Protein AF-A0AAD0YA57-F1 (afdb_monomer_lite)

Sequence (65 aa):
MTQKDQLKVMRAGFTIIRADEHNLQLKFKDRNNLHWKILRSGFSSKSALQREKKEFLKMNLFIED

pLDDT: mean 93.37, std 2.87, range [77.88, 96.56]

Secondary structure (DSSP, 8-state):
--HHHHHHHHHTTPEEEEEETTTTEEEEE-SS--S-EEEEE--SSHHHHHHHHHHHHTSTTEEE-

Organism: NCBI:txid1493872

Foldseek 3Di:
DDLVVVQVLQVVFAKEWDQDQVQRFIWIAHVVRSDTDTPDHDQPHPVSSVVVLVVQVVDPRYDYD

Radius of gyration: 11.57 Å; chains: 1; bounding box: 25×18×32 Å

Structure (mmCIF, N/CA/C/O backbone):
data_AF-A0AAD0YA57-F1
#
_entry.id   AF-A0AAD0YA57-F1
#
loop_
_atom_site.group_PDB
_atom_site.id
_atom_site.type_symbol
_atom_site.label_atom_id
_atom_site.label_alt_id
_atom_site.label_comp_id
_atom_site.label_asym_id
_atom_site.label_entity_id
_atom_site.label_seq_id
_atom_site.pdbx_PDB_ins_code
_atom_site.Cartn_x
_atom_site.Cartn_y
_atom_site.Cartn_z
_atom_site.occupancy
_atom_site.B_iso_or_equiv
_atom_site.auth_seq_id
_atom_site.auth_comp_id
_atom_site.auth_asym_id
_atom_site.auth_atom_id
_atom_site.pdbx_PDB_model_num
ATOM 1 N N . MET A 1 1 ? 4.032 5.675 7.520 1.00 77.88 1 MET A N 1
ATOM 2 C CA . MET A 1 1 ? 3.180 5.468 8.730 1.00 77.88 1 MET A CA 1
ATOM 3 C C . MET A 1 1 ? 3.749 4.414 9.684 1.00 77.88 1 MET A C 1
ATOM 5 O O . MET A 1 1 ? 4.478 3.541 9.229 1.00 77.88 1 MET A O 1
ATOM 9 N N . THR A 1 2 ? 3.352 4.401 10.969 1.00 89.06 2 THR A N 1
ATOM 10 C CA . THR A 1 2 ? 3.567 3.225 11.846 1.00 89.06 2 THR A CA 1
ATOM 11 C C . THR A 1 2 ? 2.510 2.138 11.596 1.00 89.06 2 THR A C 1
ATOM 13 O O . THR A 1 2 ? 1.434 2.420 11.068 1.00 89.06 2 THR A O 1
ATOM 16 N N . GLN A 1 3 ? 2.750 0.893 12.029 1.00 87.19 3 GLN A N 1
ATOM 17 C CA . GLN A 1 3 ? 1.765 -0.197 11.900 1.00 87.19 3 GLN A CA 1
ATOM 18 C C . GLN A 1 3 ? 0.432 0.114 12.608 1.00 87.19 3 GLN A C 1
ATOM 20 O O . GLN A 1 3 ? -0.633 -0.261 12.117 1.00 87.19 3 GLN A O 1
ATOM 25 N N . LYS A 1 4 ? 0.473 0.821 13.746 1.00 90.31 4 LYS A N 1
ATOM 26 C CA . LYS A 1 4 ? -0.736 1.227 14.479 1.00 90.31 4 LYS A CA 1
ATOM 27 C C . LYS A 1 4 ? -1.566 2.233 13.683 1.00 90.31 4 LYS A C 1
ATOM 29 O O . LYS A 1 4 ? -2.791 2.147 13.707 1.00 90.31 4 LYS A O 1
ATOM 34 N N . ASP A 1 5 ? -0.918 3.145 12.964 1.00 91.44 5 ASP A N 1
ATOM 35 C CA . ASP A 1 5 ? -1.613 4.134 12.134 1.00 91.44 5 ASP A CA 1
ATOM 36 C C . ASP A 1 5 ? -2.239 3.475 10.909 1.00 91.44 5 ASP A C 1
ATOM 38 O O . ASP A 1 5 ? -3.415 3.699 10.635 1.00 91.44 5 ASP A O 1
ATOM 42 N N . GLN A 1 6 ? -1.515 2.557 10.260 1.00 92.00 6 GLN A N 1
ATOM 43 C CA . GLN A 1 6 ? -2.053 1.769 9.148 1.00 92.00 6 GLN A CA 1
ATOM 44 C C . GLN A 1 6 ? -3.340 1.037 9.548 1.00 92.00 6 GLN A C 1
ATOM 46 O O . GLN A 1 6 ? -4.325 1.061 8.817 1.00 92.00 6 GLN A O 1
ATOM 51 N N . LEU A 1 7 ? -3.371 0.426 10.739 1.00 92.50 7 LEU A N 1
ATOM 52 C CA . LEU A 1 7 ? -4.565 -0.253 11.249 1.00 92.50 7 LEU A CA 1
ATOM 53 C C . LEU A 1 7 ? -5.751 0.694 11.452 1.00 92.50 7 LEU A C 1
ATOM 55 O O . LEU A 1 7 ? -6.879 0.317 11.144 1.00 92.50 7 LEU A O 1
ATOM 59 N N . LYS A 1 8 ? -5.521 1.910 11.962 1.00 93.25 8 LYS A N 1
ATOM 60 C CA . LYS A 1 8 ? -6.586 2.916 12.116 1.00 93.25 8 LYS A CA 1
ATOM 61 C C . LYS A 1 8 ? -7.151 3.319 10.758 1.00 93.25 8 LYS A C 1
ATOM 63 O O . LYS A 1 8 ? -8.366 3.336 10.588 1.00 93.25 8 LYS A O 1
ATOM 68 N N . VAL A 1 9 ? -6.271 3.582 9.796 1.00 92.94 9 VAL A N 1
ATOM 69 C CA . VAL A 1 9 ? -6.651 4.014 8.450 1.00 92.94 9 VAL A CA 1
ATOM 70 C C . VAL A 1 9 ? -7.427 2.917 7.710 1.00 92.94 9 VAL A C 1
ATOM 72 O O . VAL A 1 9 ? -8.509 3.177 7.187 1.00 92.94 9 VAL A O 1
ATOM 75 N N . MET A 1 10 ? -6.965 1.666 7.776 1.00 94.25 10 MET A N 1
ATOM 76 C CA . MET A 1 10 ? -7.691 0.522 7.208 1.00 94.25 10 MET A CA 1
ATOM 77 C C . MET A 1 10 ? -9.054 0.299 7.876 1.00 94.25 10 MET A C 1
ATOM 79 O O . MET A 1 10 ? -10.038 0.001 7.201 1.00 94.25 10 MET A O 1
ATOM 83 N N . ARG A 1 11 ? -9.156 0.479 9.201 1.00 92.06 11 ARG A N 1
ATOM 84 C CA . ARG A 1 11 ? -10.440 0.396 9.923 1.00 92.06 11 ARG A CA 1
ATOM 85 C C . ARG A 1 11 ? -11.415 1.506 9.535 1.00 92.06 11 ARG A C 1
ATOM 87 O O . ARG A 1 11 ? -12.616 1.258 9.547 1.00 92.06 11 ARG A O 1
ATOM 94 N N . ALA A 1 12 ? -10.910 2.681 9.165 1.00 93.62 12 ALA A N 1
ATO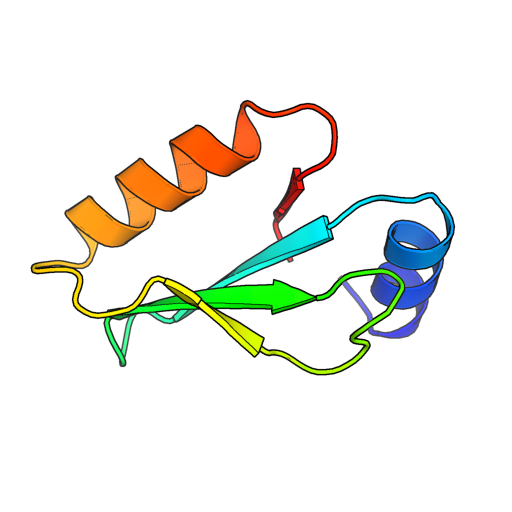M 95 C CA . ALA A 1 12 ? -11.710 3.782 8.634 1.00 93.62 12 ALA A CA 1
ATOM 96 C C . ALA A 1 12 ? -12.178 3.552 7.180 1.00 93.62 12 ALA A C 1
ATOM 98 O O . ALA A 1 12 ? -12.946 4.353 6.661 1.00 93.62 12 ALA A O 1
ATOM 99 N N . GLY A 1 13 ? -11.760 2.452 6.538 1.00 92.44 13 GLY A N 1
ATOM 100 C CA . GLY A 1 13 ? -12.204 2.063 5.196 1.00 92.44 13 GLY A CA 1
ATOM 101 C C . GLY A 1 13 ? -11.252 2.459 4.068 1.00 92.44 13 GLY A C 1
ATOM 102 O O . GLY A 1 13 ? -11.572 2.233 2.904 1.00 92.44 13 GLY A O 1
ATOM 103 N N . PHE A 1 14 ? -10.082 3.012 4.389 1.00 95.12 14 PHE A N 1
ATOM 104 C CA . PHE A 1 14 ? -9.077 3.349 3.386 1.00 95.12 14 PHE A CA 1
ATOM 105 C C . PHE A 1 14 ? -8.214 2.139 3.016 1.00 95.12 14 PHE A C 1
ATOM 107 O O . PHE A 1 14 ? -7.899 1.279 3.841 1.00 95.12 14 PHE A O 1
ATOM 114 N N . THR A 1 15 ? -7.781 2.124 1.764 1.00 95.94 15 THR A N 1
ATOM 115 C CA . THR A 1 15 ? -6.805 1.190 1.214 1.00 95.94 15 THR A CA 1
ATOM 116 C C . THR A 1 15 ? -5.449 1.875 1.151 1.00 95.94 15 THR A C 1
ATOM 118 O O . THR A 1 15 ? -5.305 2.959 0.591 1.00 95.94 15 THR A O 1
ATOM 121 N N . ILE A 1 16 ? -4.437 1.239 1.724 1.00 96.31 16 ILE A N 1
ATOM 122 C CA . ILE A 1 16 ? -3.064 1.737 1.722 1.00 96.31 16 ILE A CA 1
ATOM 123 C C . ILE A 1 16 ? -2.335 1.095 0.556 1.00 96.31 16 ILE A C 1
ATOM 125 O O . ILE A 1 16 ? -2.352 -0.128 0.435 1.00 96.31 16 ILE A O 1
ATOM 129 N N . ILE A 1 17 ? -1.674 1.889 -0.279 1.00 96.31 17 ILE A N 1
ATOM 130 C CA . ILE A 1 17 ? -0.893 1.402 -1.416 1.00 96.31 17 ILE A CA 1
ATOM 131 C C . ILE A 1 17 ? 0.582 1.764 -1.292 1.00 96.31 17 ILE A C 1
ATOM 133 O O . ILE A 1 17 ? 0.959 2.824 -0.798 1.00 96.31 17 ILE A O 1
ATOM 137 N N . ARG A 1 18 ? 1.433 0.870 -1.794 1.00 95.12 18 ARG A N 1
ATOM 138 C CA . ARG A 1 18 ? 2.888 1.011 -1.800 1.00 95.12 18 ARG A CA 1
ATOM 139 C C . ARG A 1 18 ? 3.446 0.546 -3.139 1.00 95.12 18 ARG A C 1
ATOM 141 O O . ARG A 1 18 ? 3.128 -0.547 -3.601 1.00 95.12 18 ARG A O 1
ATOM 148 N N . ALA A 1 19 ? 4.316 1.351 -3.739 1.00 95.88 19 ALA A N 1
ATOM 149 C CA . ALA A 1 19 ? 5.094 0.941 -4.903 1.00 95.88 19 ALA A CA 1
ATOM 150 C C . ALA A 1 19 ? 6.342 0.162 -4.460 1.00 95.88 19 ALA A C 1
ATOM 152 O O . ALA A 1 19 ? 7.126 0.644 -3.647 1.00 95.88 19 ALA A O 1
ATOM 153 N N . ASP A 1 20 ? 6.524 -1.035 -5.006 1.00 94.69 20 ASP A N 1
ATOM 154 C CA . ASP A 1 20 ? 7.758 -1.809 -4.928 1.00 94.69 20 ASP A CA 1
ATOM 155 C C . ASP A 1 20 ? 8.520 -1.627 -6.243 1.00 94.69 20 ASP A C 1
ATOM 157 O O . ASP A 1 20 ? 8.228 -2.271 -7.252 1.00 94.69 20 ASP A O 1
ATOM 161 N N . GLU A 1 21 ? 9.475 -0.699 -6.245 1.00 92.69 21 GLU A N 1
ATOM 162 C CA . GLU A 1 21 ? 10.245 -0.363 -7.443 1.00 92.69 21 GLU A CA 1
ATOM 163 C C . GLU A 1 21 ? 11.268 -1.426 -7.840 1.00 92.69 21 GLU A C 1
ATOM 165 O O . GLU A 1 21 ? 11.709 -1.430 -8.987 1.00 92.69 21 GLU A O 1
ATOM 170 N N . HIS A 1 22 ? 11.665 -2.298 -6.909 1.00 91.06 22 HIS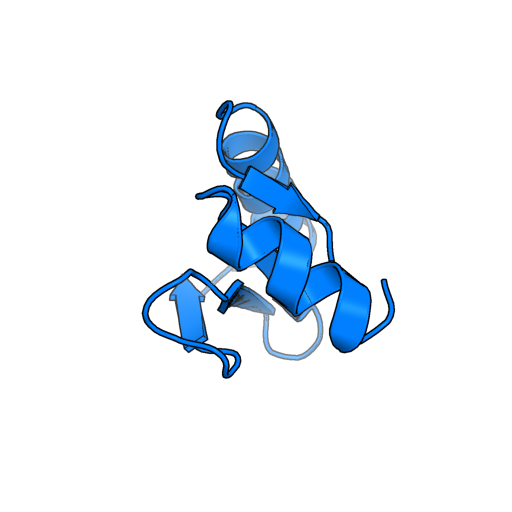 A N 1
ATOM 171 C CA . HIS A 1 22 ? 12.630 -3.359 -7.187 1.00 91.06 22 HIS A CA 1
ATOM 172 C C . HIS A 1 22 ? 11.975 -4.476 -7.990 1.00 91.06 22 HIS A C 1
ATOM 174 O O . HIS A 1 22 ? 12.533 -4.933 -8.982 1.00 91.06 22 HIS A O 1
ATOM 180 N N . ASN A 1 23 ? 10.766 -4.868 -7.588 1.00 92.88 23 ASN A N 1
ATOM 181 C CA . ASN A 1 23 ? 10.003 -5.910 -8.271 1.00 92.88 23 ASN A CA 1
ATOM 182 C C . ASN A 1 23 ? 9.055 -5.357 -9.340 1.00 92.88 23 ASN A C 1
ATOM 184 O O . ASN A 1 23 ? 8.372 -6.139 -9.998 1.00 92.88 23 ASN A O 1
ATOM 188 N N . LEU A 1 24 ? 8.984 -4.028 -9.492 1.00 94.62 24 LEU A N 1
ATOM 189 C CA . LEU A 1 24 ? 8.021 -3.340 -10.351 1.00 94.62 24 LEU A CA 1
ATOM 190 C C . LEU A 1 24 ? 6.599 -3.857 -10.078 1.00 94.62 24 LEU A C 1
ATOM 192 O O . LEU A 1 24 ? 5.937 -4.430 -10.944 1.00 94.62 24 LEU A O 1
ATOM 196 N N . GLN A 1 25 ? 6.153 -3.692 -8.831 1.00 96.44 25 GLN A N 1
ATOM 197 C CA . GLN A 1 25 ? 4.842 -4.127 -8.346 1.00 96.44 25 GLN A CA 1
ATOM 198 C C . GLN A 1 25 ? 4.159 -3.013 -7.559 1.00 96.44 25 GLN A C 1
ATOM 200 O O . GLN A 1 25 ? 4.795 -2.280 -6.805 1.00 96.44 25 GLN A O 1
ATOM 205 N N . LEU A 1 26 ? 2.839 -2.931 -7.678 1.00 96.12 26 LEU A N 1
A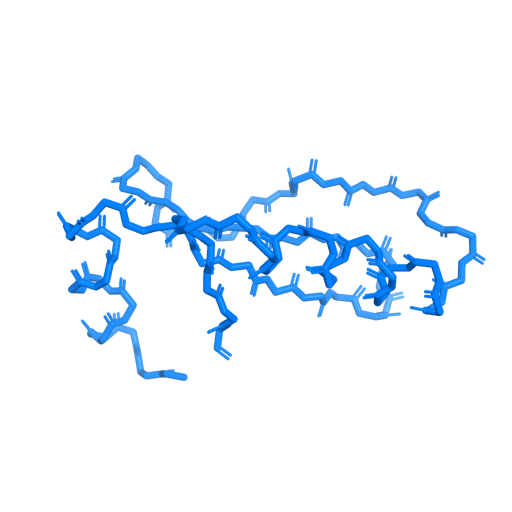TOM 206 C CA . LEU A 1 26 ? 2.005 -2.118 -6.808 1.00 96.12 26 LEU A CA 1
ATOM 207 C C . LEU A 1 26 ? 1.386 -3.042 -5.764 1.00 96.12 26 LEU A C 1
ATOM 209 O O . LEU A 1 26 ? 0.728 -4.025 -6.109 1.00 96.12 26 LEU A O 1
ATOM 213 N N . LYS A 1 27 ? 1.627 -2.749 -4.491 1.00 96.56 27 LYS A N 1
ATOM 214 C CA . LYS A 1 27 ? 1.140 -3.520 -3.348 1.00 96.56 27 LYS A CA 1
ATOM 215 C C . LYS A 1 27 ? 0.082 -2.730 -2.594 1.00 96.56 27 LYS A C 1
ATOM 217 O O . LYS A 1 27 ? 0.099 -1.502 -2.621 1.00 96.56 27 LYS A O 1
ATOM 222 N N . PHE A 1 28 ? -0.805 -3.431 -1.900 1.00 95.81 28 PHE A N 1
ATOM 223 C CA . PHE A 1 28 ? -1.848 -2.816 -1.089 1.00 95.81 28 PHE A CA 1
ATOM 224 C C . PHE A 1 28 ? -2.073 -3.533 0.246 1.00 95.81 28 PHE A C 1
ATOM 226 O O . PHE A 1 28 ? -1.677 -4.691 0.419 1.00 95.81 28 PHE A O 1
ATOM 233 N N . LYS A 1 29 ? -2.719 -2.820 1.168 1.00 95.38 29 LYS A N 1
ATOM 234 C CA . LYS A 1 29 ? -3.357 -3.322 2.385 1.00 95.38 29 LYS A CA 1
ATOM 235 C C . LYS A 1 29 ? -4.731 -2.681 2.527 1.00 95.38 29 LYS A C 1
ATOM 237 O O . LYS A 1 29 ? -4.887 -1.495 2.247 1.00 95.38 29 LYS A O 1
ATOM 242 N N . ASP A 1 30 ? -5.703 -3.441 2.999 1.00 94.00 30 ASP A N 1
ATOM 243 C CA . ASP A 1 30 ? -7.066 -2.966 3.228 1.00 94.00 30 ASP A CA 1
ATOM 244 C C . ASP A 1 30 ? -7.624 -3.535 4.543 1.00 94.00 30 ASP A C 1
ATOM 246 O O . ASP A 1 30 ? -6.935 -4.228 5.297 1.00 94.00 30 ASP A O 1
ATOM 250 N N . ARG A 1 31 ? -8.897 -3.249 4.834 1.00 93.06 31 ARG A N 1
ATOM 251 C CA . ARG A 1 31 ? -9.581 -3.750 6.036 1.00 93.06 31 ARG A CA 1
ATOM 252 C C . ARG A 1 31 ? -9.569 -5.282 6.153 1.00 93.06 31 ARG A C 1
ATOM 254 O O . ARG A 1 31 ? -9.589 -5.794 7.271 1.00 93.06 31 ARG A O 1
ATOM 261 N N . ASN A 1 32 ? -9.558 -5.994 5.030 1.00 91.19 32 ASN A N 1
ATOM 262 C CA . ASN A 1 32 ? -9.656 -7.451 4.974 1.00 91.19 32 ASN A CA 1
ATOM 263 C C . ASN A 1 32 ? -8.269 -8.118 4.945 1.00 91.19 32 ASN A C 1
ATOM 265 O O . ASN A 1 32 ? -8.112 -9.260 5.369 1.00 91.19 32 ASN A O 1
ATOM 269 N N . ASN A 1 33 ? -7.251 -7.398 4.476 1.00 89.81 33 ASN A N 1
ATOM 270 C CA . ASN A 1 33 ? -5.896 -7.861 4.233 1.00 89.81 33 ASN A CA 1
ATOM 271 C C . ASN A 1 33 ? -4.899 -6.944 4.944 1.00 89.81 33 ASN A C 1
ATOM 273 O O . ASN A 1 33 ? -4.390 -5.972 4.387 1.00 89.81 33 ASN A O 1
ATOM 277 N N . LEU A 1 34 ? -4.555 -7.314 6.179 1.00 89.56 34 LEU A N 1
ATOM 278 C CA . LEU A 1 34 ? -3.586 -6.574 6.998 1.00 89.56 34 LEU A CA 1
ATOM 279 C C . LEU A 1 34 ? -2.128 -6.747 6.524 1.00 89.56 34 LEU A C 1
ATOM 281 O O . LEU A 1 34 ? -1.224 -6.031 6.969 1.00 89.56 34 LEU A O 1
ATOM 285 N N . HIS A 1 35 ? -1.892 -7.700 5.621 1.00 92.12 35 HIS A N 1
ATOM 286 C CA . HIS A 1 35 ? -0.596 -7.982 5.010 1.00 92.12 35 HIS A CA 1
ATOM 287 C C . HIS A 1 35 ? -0.527 -7.416 3.595 1.00 92.12 35 HIS A C 1
ATOM 289 O O . HIS A 1 35 ? -1.535 -7.350 2.899 1.00 92.12 35 HIS A O 1
ATOM 295 N N . TRP A 1 36 ? 0.683 -7.060 3.158 1.00 94.44 36 TRP A N 1
ATOM 296 C CA . TRP A 1 36 ? 0.908 -6.584 1.797 1.00 94.44 36 TRP A CA 1
ATOM 297 C C . TRP A 1 36 ? 0.510 -7.650 0.776 1.00 94.44 36 TRP A C 1
ATOM 299 O O . TRP A 1 36 ? 1.068 -8.749 0.763 1.00 94.44 36 TRP A O 1
ATOM 309 N N . LYS A 1 37 ? -0.427 -7.299 -0.100 1.00 95.31 37 LYS A N 1
ATOM 310 C CA . LYS A 1 37 ? -0.833 -8.097 -1.258 1.00 95.31 37 LYS A CA 1
ATOM 311 C C . LYS A 1 37 ? -0.466 -7.367 -2.541 1.00 95.31 37 LYS A C 1
ATOM 313 O O . LYS A 1 37 ? -0.314 -6.150 -2.541 1.00 95.31 37 LYS A O 1
ATOM 318 N N . ILE A 1 38 ? -0.290 -8.111 -3.628 1.00 95.81 38 ILE A N 1
ATOM 319 C CA . ILE A 1 38 ? -0.020 -7.531 -4.946 1.00 95.81 38 ILE A CA 1
ATOM 320 C C . ILE A 1 38 ? -1.353 -7.048 -5.51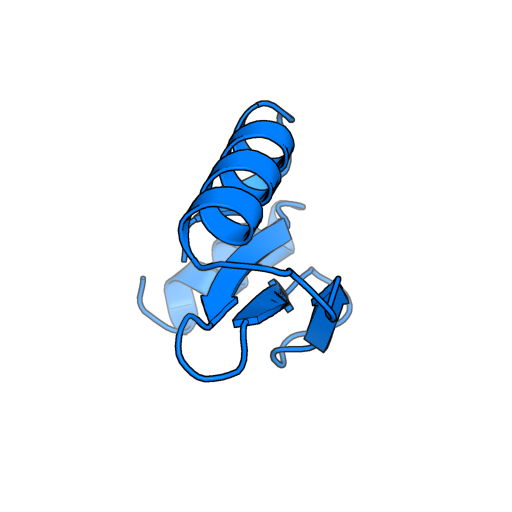7 1.00 95.81 38 ILE A C 1
ATOM 322 O O . ILE A 1 38 ? -2.278 -7.839 -5.666 1.00 95.81 38 ILE A O 1
ATOM 326 N N . LEU A 1 39 ? -1.439 -5.753 -5.812 1.00 93.69 39 LEU A N 1
ATOM 327 C CA . LEU A 1 39 ? -2.562 -5.151 -6.527 1.00 93.69 39 LEU A CA 1
ATOM 328 C C . LEU A 1 39 ? -2.372 -5.316 -8.035 1.00 93.69 39 LEU A C 1
ATOM 330 O O . LEU A 1 39 ? -3.284 -5.712 -8.752 1.00 93.69 39 LEU A O 1
ATOM 334 N N . ARG A 1 40 ? -1.161 -5.007 -8.511 1.00 93.56 40 ARG A N 1
ATOM 335 C CA . ARG A 1 40 ? -0.784 -5.097 -9.922 1.00 93.56 40 ARG A CA 1
ATOM 336 C C . ARG A 1 40 ? 0.710 -5.371 -10.053 1.00 93.56 40 ARG A C 1
ATOM 338 O O . ARG A 1 40 ? 1.512 -4.893 -9.251 1.00 93.56 40 ARG A O 1
ATOM 345 N N . SER A 1 41 ? 1.084 -6.132 -11.069 1.00 93.50 41 SER A N 1
ATOM 346 C CA . SER A 1 41 ? 2.468 -6.493 -11.387 1.00 93.50 41 SER A CA 1
ATOM 347 C C . SER A 1 41 ? 2.701 -6.426 -12.894 1.00 93.50 41 SER A C 1
ATOM 349 O O . SER A 1 41 ? 1.752 -6.263 -13.659 1.00 93.50 41 SER A O 1
ATOM 351 N N . GLY A 1 42 ? 3.956 -6.579 -13.323 1.00 92.44 42 GLY A N 1
ATOM 352 C CA . GLY A 1 42 ? 4.308 -6.587 -14.746 1.00 92.44 42 GLY A CA 1
ATOM 353 C C . GLY A 1 42 ? 4.445 -5.188 -15.345 1.00 92.44 42 GLY A C 1
ATOM 354 O O . GLY A 1 42 ? 4.236 -5.003 -16.541 1.00 92.44 42 GLY A O 1
ATOM 355 N N . PHE A 1 43 ? 4.777 -4.187 -14.526 1.00 94.25 43 PHE A N 1
ATOM 356 C CA . PHE A 1 43 ? 5.080 -2.858 -15.045 1.00 94.25 43 PHE A CA 1
ATOM 357 C C . PHE A 1 43 ? 6.380 -2.897 -15.854 1.00 94.25 43 PHE A C 1
ATOM 359 O O . PHE A 1 43 ? 7.365 -3.496 -15.433 1.00 94.25 43 PHE A O 1
ATOM 366 N N . SER A 1 44 ? 6.394 -2.215 -16.998 1.00 91.81 44 SER A N 1
ATOM 367 C CA . SER A 1 44 ? 7.566 -2.140 -17.880 1.00 91.81 44 SER A CA 1
ATOM 368 C C . SER A 1 44 ? 8.696 -1.271 -17.323 1.00 91.81 44 SER A C 1
ATOM 370 O O . SER A 1 44 ? 9.840 -1.386 -17.748 1.00 91.81 44 SER A O 1
ATOM 372 N N . SER A 1 45 ? 8.382 -0.359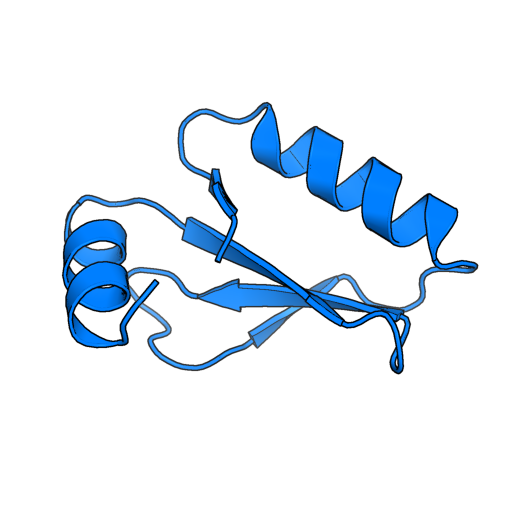 -16.399 1.00 94.75 45 SER A N 1
ATOM 373 C CA . SER A 1 45 ? 9.342 0.586 -15.828 1.00 94.75 45 SER A CA 1
ATOM 374 C C . SER A 1 45 ? 8.857 1.156 -14.496 1.00 94.75 45 SER A C 1
ATOM 376 O O . SER A 1 45 ? 7.661 1.143 -14.185 1.00 94.75 45 SER A O 1
ATOM 378 N N . LYS A 1 46 ? 9.788 1.755 -13.742 1.00 94.88 46 LYS A N 1
ATOM 379 C CA . LYS A 1 46 ? 9.480 2.527 -12.528 1.00 94.88 46 LYS A CA 1
ATOM 380 C C . LYS A 1 46 ? 8.499 3.665 -12.806 1.00 94.88 46 LYS A C 1
ATOM 382 O O . LYS A 1 46 ? 7.565 3.885 -12.043 1.00 94.88 46 LYS A O 1
ATOM 387 N N . SER A 1 47 ? 8.670 4.363 -13.927 1.00 94.62 47 SER A N 1
ATOM 388 C CA . SER A 1 47 ? 7.790 5.464 -14.323 1.00 94.62 47 SER A CA 1
ATOM 389 C C . SER A 1 47 ? 6.357 4.992 -14.580 1.00 94.62 47 SER A C 1
ATOM 391 O O . SER A 1 47 ? 5.420 5.688 -14.195 1.00 94.62 47 SER A O 1
ATOM 393 N N . ALA A 1 48 ? 6.172 3.810 -15.181 1.00 94.62 48 ALA A N 1
ATOM 394 C CA . ALA A 1 48 ? 4.848 3.220 -15.381 1.00 94.62 48 ALA A CA 1
ATOM 395 C C . ALA A 1 48 ? 4.173 2.874 -14.043 1.00 94.62 48 ALA A C 1
ATOM 397 O O . ALA A 1 48 ? 3.021 3.246 -13.833 1.00 94.62 48 ALA A O 1
ATOM 398 N N . LEU A 1 49 ? 4.911 2.260 -13.111 1.00 95.56 49 LEU A N 1
ATOM 399 C CA . LEU A 1 49 ? 4.427 1.976 -11.755 1.00 95.56 49 LEU A CA 1
ATOM 400 C C . LEU A 1 49 ? 3.998 3.256 -11.018 1.00 95.56 49 LEU A C 1
ATOM 402 O O . LEU A 1 49 ? 2.932 3.298 -10.408 1.00 95.56 49 LEU A O 1
ATOM 406 N N . GLN A 1 50 ? 4.808 4.315 -11.091 1.00 94.31 50 GLN A N 1
ATOM 407 C CA . GLN A 1 50 ? 4.510 5.585 -10.423 1.00 94.31 50 GLN A CA 1
ATOM 408 C C . GLN A 1 50 ? 3.305 6.307 -11.040 1.00 94.31 50 GLN A C 1
ATOM 410 O O . GLN A 1 50 ? 2.524 6.918 -10.312 1.00 94.31 50 GLN A O 1
ATOM 415 N N . ARG A 1 51 ? 3.121 6.236 -12.367 1.00 95.56 51 ARG A N 1
ATOM 416 C CA . ARG A 1 51 ? 1.916 6.761 -13.032 1.00 95.56 51 ARG A CA 1
ATOM 417 C C . ARG A 1 51 ? 0.668 6.039 -12.540 1.00 95.56 51 ARG A C 1
ATOM 419 O O . ARG A 1 51 ? -0.262 6.697 -12.095 1.00 95.56 51 ARG A O 1
ATOM 426 N N . GLU A 1 52 ? 0.696 4.711 -12.533 1.00 94.81 52 GLU A N 1
ATOM 427 C CA . GLU A 1 52 ? -0.422 3.899 -12.054 1.00 94.81 52 GLU A CA 1
ATOM 428 C C . GLU A 1 52 ? -0.759 4.204 -10.589 1.00 94.81 52 GLU A C 1
ATOM 430 O O . GLU A 1 52 ? -1.910 4.461 -10.246 1.00 94.81 52 GLU A O 1
ATOM 435 N N . LYS A 1 53 ? 0.257 4.250 -9.719 1.00 95.69 53 LYS A N 1
ATOM 436 C CA . LYS A 1 53 ? 0.089 4.628 -8.312 1.00 95.69 53 LYS A CA 1
ATOM 437 C C . LYS A 1 53 ? -0.603 5.986 -8.175 1.00 95.69 53 LYS A C 1
ATOM 439 O O . LYS A 1 53 ? -1.514 6.116 -7.365 1.00 95.69 53 LYS A O 1
ATOM 444 N N . LYS A 1 54 ? -0.192 6.989 -8.960 1.00 95.38 54 LYS A N 1
ATOM 445 C CA . LYS A 1 54 ? -0.823 8.317 -8.950 1.00 95.38 54 LYS A CA 1
ATOM 446 C C . LYS A 1 54 ? -2.290 8.259 -9.364 1.00 95.38 54 LYS A C 1
ATOM 448 O O . LYS A 1 54 ? -3.083 8.967 -8.760 1.00 95.38 54 LYS A O 1
ATOM 453 N N . GLU A 1 55 ? -2.658 7.430 -10.339 1.00 95.69 55 GLU A N 1
ATOM 454 C CA . GLU A 1 55 ? -4.068 7.243 -10.705 1.00 95.69 55 GLU A CA 1
ATOM 455 C C . GLU A 1 55 ? -4.880 6.652 -9.546 1.00 95.69 55 GLU A C 1
ATOM 457 O O . GLU A 1 55 ? -5.965 7.150 -9.255 1.00 95.69 55 GLU A O 1
ATOM 462 N N . PHE A 1 56 ? -4.335 5.673 -8.814 1.00 93.75 56 PHE A N 1
ATOM 463 C CA . PHE A 1 56 ? -4.991 5.169 -7.603 1.00 93.75 56 PHE A CA 1
ATOM 464 C C . PHE A 1 56 ? -5.121 6.246 -6.522 1.00 93.75 56 PHE A C 1
ATOM 466 O O . PHE A 1 56 ? -6.191 6.378 -5.942 1.00 93.75 56 PHE A O 1
ATOM 473 N N . LEU A 1 57 ? -4.090 7.063 -6.283 1.00 94.19 57 LEU A N 1
ATOM 474 C CA . LEU A 1 57 ? -4.143 8.145 -5.286 1.00 94.19 57 LEU A CA 1
ATOM 475 C C . LEU A 1 57 ? -5.140 9.266 -5.627 1.00 94.19 57 LEU A C 1
ATOM 477 O O . LEU A 1 57 ? -5.480 10.053 -4.749 1.00 94.19 57 LEU A O 1
ATOM 481 N N . LYS A 1 58 ? -5.627 9.357 -6.872 1.00 94.69 58 LYS A N 1
ATOM 482 C CA . LYS A 1 58 ? -6.734 10.267 -7.221 1.00 94.69 58 LYS A CA 1
ATOM 483 C C . LYS A 1 58 ? -8.086 9.768 -6.705 1.00 94.69 58 LYS A C 1
ATOM 485 O O . LYS A 1 58 ? -9.039 10.540 -6.664 1.00 94.69 58 LYS A O 1
ATOM 490 N N . MET A 1 59 ? -8.199 8.487 -6.353 1.00 92.94 59 MET A N 1
ATOM 491 C CA . MET A 1 59 ? -9.422 7.907 -5.808 1.00 92.94 59 MET A CA 1
ATOM 492 C C . MET A 1 59 ? -9.521 8.189 -4.304 1.00 92.94 59 MET A C 1
ATOM 494 O O . MET A 1 59 ? -8.559 8.013 -3.562 1.00 92.94 59 MET A O 1
ATOM 498 N N . ASN A 1 60 ? -10.718 8.538 -3.828 1.00 88.50 60 ASN A N 1
ATOM 499 C CA . ASN A 1 60 ? -10.938 9.028 -2.457 1.00 88.50 60 ASN A CA 1
ATOM 500 C C . ASN A 1 60 ? -10.544 8.057 -1.329 1.00 88.50 60 ASN A C 1
ATOM 502 O O . ASN A 1 60 ? -10.354 8.487 -0.196 1.00 88.50 60 ASN A O 1
ATOM 506 N N . LEU A 1 61 ? -10.470 6.755 -1.608 1.00 93.44 61 LEU A N 1
ATOM 507 C CA . LEU A 1 61 ? -10.240 5.719 -0.596 1.00 93.44 61 LEU A CA 1
ATOM 508 C C . LEU A 1 61 ? -8.815 5.163 -0.606 1.00 93.44 61 LEU A C 1
ATOM 510 O O . LEU A 1 61 ? -8.536 4.235 0.148 1.00 93.44 61 LEU A O 1
ATOM 514 N N . PHE A 1 62 ? -7.920 5.696 -1.435 1.00 95.00 62 PHE A N 1
ATOM 515 C CA . PHE A 1 62 ? -6.552 5.204 -1.553 1.00 95.00 62 PHE A CA 1
ATOM 516 C C . PHE A 1 62 ? -5.569 6.200 -0.956 1.00 95.00 62 PHE A C 1
ATOM 518 O O . PHE A 1 62 ? -5.590 7.383 -1.283 1.00 95.00 62 PHE A O 1
ATOM 525 N N . ILE A 1 63 ? -4.681 5.706 -0.098 1.00 94.25 63 ILE A N 1
ATOM 526 C CA . ILE A 1 63 ? -3.627 6.512 0.514 1.00 94.25 63 ILE A CA 1
ATOM 527 C C . ILE A 1 63 ? -2.261 5.860 0.340 1.00 94.25 63 ILE A C 1
ATOM 529 O O . ILE A 1 63 ? -2.138 4.641 0.215 1.00 94.25 63 ILE A O 1
ATOM 533 N N . GLU A 1 64 ? -1.223 6.683 0.341 1.00 93.75 64 GLU A N 1
ATOM 534 C CA . GLU A 1 64 ? 0.157 6.219 0.302 1.00 93.75 64 GLU A CA 1
ATOM 535 C C . GLU A 1 64 ? 0.636 5.781 1.695 1.00 93.75 64 GLU A C 1
ATOM 537 O O . GLU A 1 64 ? 0.266 6.376 2.708 1.00 93.75 64 GLU A O 1
ATOM 542 N N . ASP A 1 65 ? 1.430 4.709 1.727 1.00 88.44 65 ASP A N 1
ATOM 543 C CA . ASP A 1 65 ? 2.034 4.123 2.934 1.00 88.44 65 ASP A CA 1
ATOM 544 C C . ASP A 1 65 ? 3.044 5.013 3.693 1.00 88.44 65 ASP A 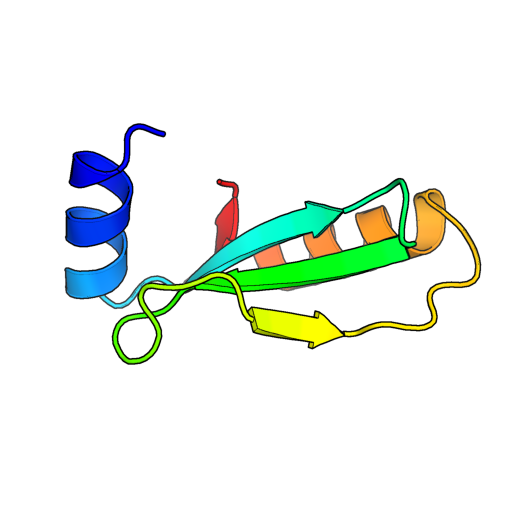C 1
ATOM 546 O O . ASP A 1 65 ? 3.927 5.595 3.031 1.00 88.44 65 ASP A O 1
#